Protein AF-A0A9D7W5I7-F1 (afdb_monomer)

Mean predicted aligned error: 5.06 Å

Foldseek 3Di:
DFKDWDFFPDPQRHGQWIWGHDPPGIDIDGDPDDDDGPDPDPGDD

pLDDT: mean 86.05, std 8.85, range [53.75, 94.12]

Radius of gyration: 12.65 Å; Cα contacts (8 Å, |Δi|>4): 59; chains: 1; bounding box: 34×18×28 Å

Sequence (45 aa):
DDMTIWVSADENKVPIRVKADI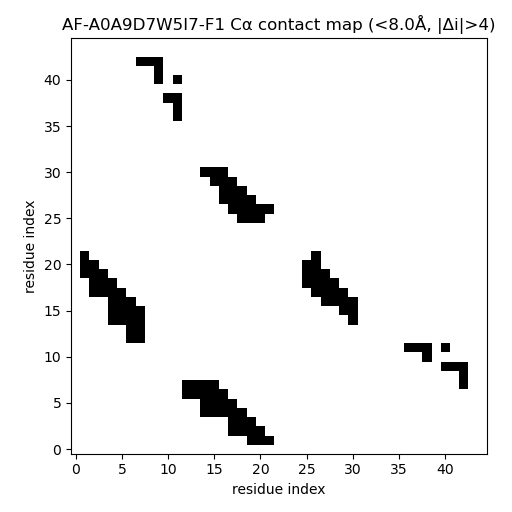YIGSVKVDITDMSGLKNPFSSKL

Structure (mmCIF, N/CA/C/O backbone):
data_AF-A0A9D7W5I7-F1
#
_entry.id   AF-A0A9D7W5I7-F1
#
loop_
_atom_site.group_PDB
_atom_site.id
_atom_site.type_symbol
_atom_site.label_atom_id
_atom_site.label_alt_id
_atom_site.label_comp_id
_atom_site.label_asym_id
_atom_site.label_entity_id
_atom_site.label_seq_id
_atom_site.pdbx_PDB_ins_code
_atom_site.Cartn_x
_atom_site.Cartn_y
_atom_site.Cartn_z
_atom_site.occupancy
_atom_site.B_iso_or_equiv
_atom_site.auth_seq_id
_atom_site.auth_comp_id
_atom_site.auth_asym_id
_atom_site.auth_atom_id
_atom_site.pdbx_PDB_model_num
ATOM 1 N N . ASP A 1 1 ? 4.185 -6.832 -14.682 1.00 59.59 1 ASP A N 1
ATOM 2 C CA . ASP A 1 1 ? 3.894 -7.264 -13.302 1.00 59.59 1 ASP A CA 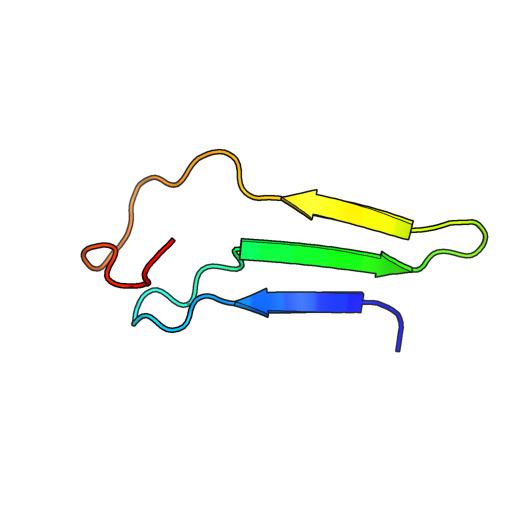1
ATOM 3 C C . ASP A 1 1 ? 4.426 -6.184 -12.355 1.00 59.59 1 ASP A C 1
ATOM 5 O O . ASP A 1 1 ? 5.303 -6.427 -11.546 1.00 59.59 1 ASP A O 1
ATOM 9 N N . ASP A 1 2 ? 3.966 -4.939 -12.535 1.00 78.19 2 ASP A N 1
ATOM 10 C CA . ASP A 1 2 ? 4.724 -3.737 -12.119 1.00 78.19 2 ASP A CA 1
ATOM 11 C C . ASP A 1 2 ? 3.934 -2.836 -11.159 1.00 78.19 2 ASP A C 1
ATOM 13 O O . ASP A 1 2 ? 4.305 -1.693 -10.900 1.00 78.19 2 ASP A O 1
ATOM 17 N N . MET A 1 3 ? 2.805 -3.325 -10.641 1.00 88.31 3 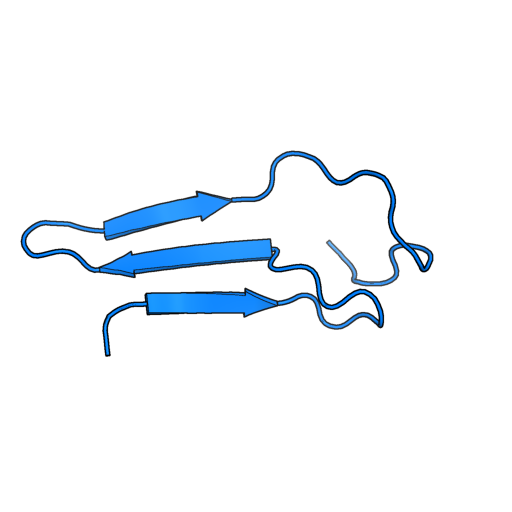MET A N 1
ATOM 18 C CA . MET A 1 3 ? 1.963 -2.573 -9.719 1.00 88.31 3 MET A CA 1
ATOM 19 C C . MET A 1 3 ? 1.429 -3.478 -8.614 1.00 88.31 3 MET A C 1
ATOM 21 O O . MET A 1 3 ? 0.849 -4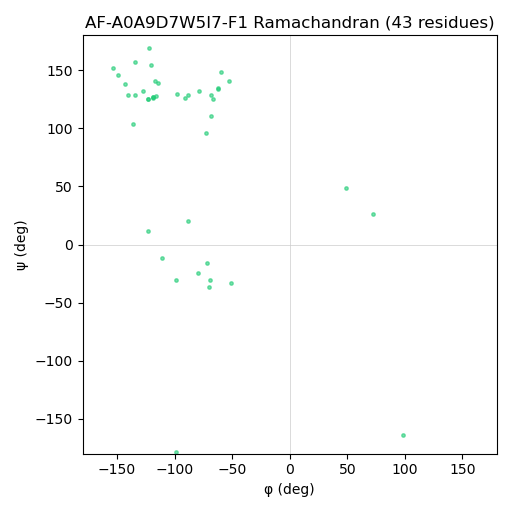.529 -8.870 1.00 88.31 3 MET A O 1
ATOM 25 N N . THR A 1 4 ? 1.608 -3.046 -7.371 1.00 92.31 4 THR A N 1
ATOM 26 C CA . THR A 1 4 ? 1.078 -3.689 -6.171 1.00 92.31 4 THR A CA 1
ATOM 27 C C . THR A 1 4 ? 0.097 -2.745 -5.493 1.00 92.31 4 THR A C 1
ATOM 29 O O . THR A 1 4 ? 0.420 -1.588 -5.216 1.00 92.31 4 THR A O 1
ATOM 32 N N . ILE A 1 5 ? -1.104 -3.245 -5.216 1.00 92.56 5 ILE A N 1
ATOM 33 C CA . ILE A 1 5 ? -2.161 -2.509 -4.525 1.00 92.56 5 ILE A CA 1
ATOM 34 C C . ILE A 1 5 ? -2.469 -3.256 -3.235 1.00 92.56 5 ILE A C 1
ATOM 36 O O . ILE A 1 5 ? -2.768 -4.449 -3.254 1.00 92.56 5 ILE A O 1
ATOM 40 N N . TRP A 1 6 ? -2.409 -2.546 -2.116 1.00 91.19 6 TRP A N 1
ATOM 41 C CA . TRP A 1 6 ? -2.843 -3.060 -0.827 1.00 91.19 6 TRP A CA 1
ATOM 42 C C . TRP A 1 6 ? -4.252 -2.561 -0.569 1.00 91.19 6 TRP A C 1
ATOM 44 O O . TRP A 1 6 ? -4.524 -1.367 -0.676 1.00 91.19 6 TRP A O 1
ATOM 54 N N . VAL A 1 7 ? -5.138 -3.484 -0.223 1.00 90.69 7 VAL A N 1
ATOM 55 C CA . VAL A 1 7 ? -6.552 -3.216 0.030 1.00 90.69 7 VAL A CA 1
ATOM 56 C C . VAL A 1 7 ? -6.861 -3.559 1.481 1.00 90.69 7 VAL A C 1
ATOM 58 O O . VAL A 1 7 ? -6.334 -4.540 2.010 1.00 90.69 7 VAL A O 1
ATOM 61 N N . SER A 1 8 ? -7.695 -2.749 2.131 1.00 89.31 8 SER A N 1
ATOM 62 C CA . SER A 1 8 ? -8.132 -2.978 3.504 1.00 89.31 8 SER A CA 1
ATOM 63 C C . SER A 1 8 ? -8.858 -4.320 3.650 1.00 89.31 8 SER A C 1
ATOM 65 O O . SER A 1 8 ? -9.538 -4.816 2.744 1.00 89.31 8 SER A O 1
ATOM 67 N N . ALA A 1 9 ? -8.727 -4.918 4.832 1.00 88.31 9 ALA A N 1
ATOM 68 C CA . ALA A 1 9 ? -9.360 -6.190 5.170 1.00 88.31 9 ALA A CA 1
ATOM 69 C C . ALA A 1 9 ? -10.775 -6.018 5.760 1.00 88.31 9 ALA A C 1
ATOM 71 O O . ALA A 1 9 ? -11.291 -6.938 6.386 1.00 88.31 9 ALA A O 1
ATOM 72 N N . ASP A 1 10 ? -11.418 -4.873 5.537 1.00 87.38 10 ASP A N 1
ATOM 73 C CA . ASP A 1 10 ? -12.802 -4.601 5.937 1.00 87.38 10 ASP A CA 1
ATOM 74 C C . ASP A 1 10 ? -13.777 -4.795 4.765 1.00 87.38 10 ASP A C 1
ATOM 76 O O . ASP A 1 10 ? -13.398 -5.199 3.660 1.00 87.38 10 ASP A O 1
ATOM 80 N N . GLU A 1 11 ? -15.058 -4.543 5.023 1.00 87.75 11 GLU A N 1
ATOM 81 C CA . GLU A 1 11 ? -16.118 -4.586 4.013 1.00 87.75 11 GLU A CA 1
ATOM 82 C C . GLU A 1 11 ? -16.062 -3.412 3.027 1.00 87.75 11 GLU A C 1
ATOM 84 O O . GLU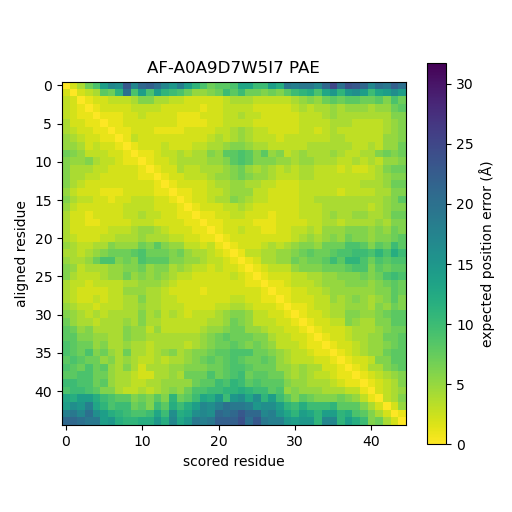 A 1 11 ? -16.686 -3.481 1.971 1.00 87.75 11 GLU A O 1
ATOM 89 N N . ASN A 1 12 ? -15.328 -2.338 3.344 1.00 88.62 12 ASN A N 1
ATOM 90 C CA . ASN A 1 12 ? -15.182 -1.196 2.442 1.00 88.62 12 ASN A CA 1
ATOM 91 C C . ASN A 1 12 ? -14.155 -1.463 1.334 1.00 88.62 12 ASN A C 1
ATOM 93 O O . ASN A 1 12 ? -14.260 -0.847 0.276 1.00 88.62 12 ASN A O 1
ATOM 97 N N . LYS A 1 13 ? -13.190 -2.373 1.556 1.00 88.56 13 LYS A N 1
ATOM 98 C CA . LYS A 1 13 ? -12.151 -2.752 0.576 1.00 88.56 13 LYS A CA 1
ATOM 99 C C . LYS A 1 13 ? -11.462 -1.531 -0.040 1.00 88.56 13 LYS A C 1
ATOM 101 O O . LYS A 1 13 ? -11.304 -1.419 -1.255 1.00 88.56 13 LYS A O 1
ATOM 106 N N . VAL A 1 14 ? -11.048 -0.605 0.814 1.00 89.31 14 VAL A N 1
ATOM 107 C CA . VAL A 1 14 ? -10.398 0.639 0.411 1.00 89.31 14 VAL A CA 1
ATOM 108 C C . VAL A 1 14 ? -8.928 0.365 0.070 1.00 89.31 14 VAL A C 1
ATOM 110 O O . VAL A 1 14 ? -8.239 -0.298 0.848 1.00 89.31 14 VAL A O 1
ATOM 113 N N . PRO A 1 15 ? -8.411 0.854 -1.068 1.00 89.62 15 PRO A N 1
ATOM 114 C CA . PRO A 1 15 ? -7.008 0.688 -1.438 1.00 89.62 15 PRO A CA 1
ATOM 115 C C . PRO A 1 15 ? -6.099 1.580 -0.582 1.00 89.62 15 PRO A C 1
ATOM 117 O O . PRO A 1 15 ? -5.900 2.746 -0.889 1.00 89.62 15 PRO A O 1
ATOM 120 N N . ILE A 1 16 ? -5.528 1.032 0.487 1.00 90.56 16 ILE A N 1
ATOM 121 C CA . ILE A 1 16 ? -4.716 1.763 1.473 1.00 90.56 16 ILE A CA 1
ATOM 122 C C . ILE A 1 16 ? -3.359 2.237 0.939 1.00 90.56 16 ILE A C 1
ATOM 124 O O . ILE A 1 16 ? -2.848 3.264 1.384 1.00 90.56 16 ILE A O 1
ATOM 128 N N . ARG A 1 17 ? -2.769 1.498 -0.007 1.00 92.31 17 ARG A N 1
ATOM 129 C CA . ARG A 1 17 ? -1.473 1.828 -0.608 1.00 92.31 17 ARG A CA 1
ATOM 130 C C . ARG A 1 17 ? -1.418 1.350 -2.048 1.00 92.31 17 ARG A C 1
ATOM 132 O O . ARG A 1 17 ? -1.923 0.276 -2.375 1.00 92.31 17 ARG A O 1
ATOM 139 N N . VAL A 1 18 ? -0.722 2.113 -2.881 1.00 93.19 18 VAL A N 1
ATOM 140 C CA . VAL A 1 18 ? -0.358 1.718 -4.243 1.00 93.19 18 VAL A CA 1
ATOM 141 C C . VAL A 1 18 ? 1.142 1.897 -4.431 1.00 93.19 18 VAL A C 1
ATOM 143 O O . VAL A 1 18 ? 1.706 2.937 -4.086 1.00 93.19 18 VAL A O 1
ATOM 146 N N . LYS A 1 19 ? 1.798 0.879 -4.984 1.00 94.12 19 LYS A N 1
ATOM 147 C CA . LYS A 1 19 ? 3.193 0.930 -5.418 1.00 94.12 19 LYS A CA 1
ATOM 148 C C . LYS A 1 19 ? 3.248 0.556 -6.885 1.00 94.12 19 LYS A C 1
ATOM 150 O O . LYS A 1 19 ? 2.775 -0.512 -7.251 1.00 94.12 19 LYS A O 1
ATOM 155 N N . ALA A 1 20 ? 3.839 1.418 -7.694 1.00 93.94 20 ALA A N 1
ATOM 156 C CA . ALA A 1 20 ? 4.135 1.129 -9.086 1.00 93.94 20 ALA A CA 1
ATOM 157 C C . ALA A 1 20 ? 5.644 1.202 -9.294 1.00 93.94 20 ALA A C 1
ATOM 159 O O . ALA A 1 20 ? 6.277 2.195 -8.923 1.00 93.94 20 ALA A O 1
ATOM 160 N N . ASP A 1 21 ? 6.212 0.148 -9.858 1.00 91.75 21 ASP A N 1
ATOM 161 C CA . ASP A 1 21 ? 7.610 0.110 -10.253 1.00 91.75 21 ASP A CA 1
ATOM 162 C C . ASP A 1 21 ? 7.719 0.655 -11.685 1.00 91.75 21 ASP A C 1
ATOM 164 O O . ASP A 1 21 ? 6.949 0.296 -12.575 1.00 91.75 21 ASP A O 1
ATOM 168 N N . ILE A 1 22 ? 8.623 1.614 -11.884 1.00 89.44 22 ILE A N 1
ATOM 169 C CA . ILE A 1 22 ? 8.851 2.275 -13.174 1.00 89.44 22 ILE A CA 1
ATOM 170 C C . ILE A 1 22 ? 10.310 2.084 -13.586 1.00 89.44 22 ILE A C 1
ATOM 172 O O . ILE A 1 22 ? 11.136 1.647 -12.790 1.00 89.44 22 ILE A O 1
ATOM 176 N N . TYR A 1 23 ? 10.643 2.432 -14.831 1.00 86.38 23 TYR A 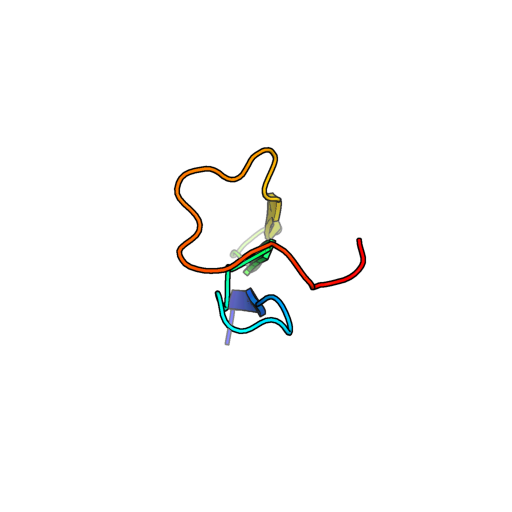N 1
ATOM 177 C CA . TYR A 1 23 ? 11.947 2.125 -15.435 1.00 86.38 23 TYR A CA 1
ATOM 178 C C . TYR A 1 23 ? 13.154 2.551 -14.577 1.00 86.38 23 TYR A C 1
ATOM 180 O O . TYR A 1 23 ? 14.179 1.874 -14.570 1.00 86.38 23 TYR A O 1
ATOM 188 N N . ILE A 1 24 ? 13.027 3.652 -13.824 1.00 86.94 24 ILE A N 1
ATOM 189 C CA . ILE A 1 24 ? 13.988 4.051 -12.792 1.00 86.94 24 ILE A CA 1
ATOM 190 C C . ILE A 1 24 ? 13.215 4.499 -11.550 1.00 86.94 24 ILE A C 1
ATOM 192 O O . ILE A 1 24 ? 12.675 5.604 -11.498 1.00 86.94 24 ILE A O 1
ATOM 196 N N . GLY A 1 25 ? 13.188 3.634 -10.537 1.00 87.50 25 GLY A N 1
ATOM 197 C CA . GLY A 1 25 ? 12.586 3.910 -9.234 1.00 87.50 25 GLY A CA 1
ATOM 198 C C . GLY A 1 25 ? 11.174 3.349 -9.068 1.00 87.50 25 GLY A C 1
ATOM 199 O O . GLY A 1 25 ? 10.731 2.472 -9.803 1.00 87.50 25 GLY A O 1
ATOM 200 N N . SER A 1 26 ? 10.470 3.846 -8.052 1.00 92.31 26 SER A N 1
ATOM 201 C CA . SER A 1 26 ? 9.116 3.398 -7.719 1.00 92.31 26 SER A CA 1
ATOM 202 C C . SER A 1 26 ? 8.266 4.569 -7.248 1.00 92.31 26 SER A C 1
ATOM 204 O O . SER A 1 26 ? 8.727 5.363 -6.425 1.00 92.31 26 SER A O 1
ATOM 206 N N . VAL A 1 27 ? 7.015 4.625 -7.689 1.00 91.88 27 VAL A N 1
ATOM 207 C CA . VAL A 1 27 ? 6.008 5.549 -7.164 1.00 91.88 27 VAL A CA 1
ATOM 208 C C . VAL A 1 27 ? 5.276 4.854 -6.021 1.00 91.88 27 VAL A C 1
ATOM 210 O O . VAL A 1 27 ? 4.767 3.748 -6.195 1.00 91.88 27 VAL A O 1
ATOM 213 N N . LYS A 1 28 ? 5.235 5.492 -4.848 1.00 92.44 28 LYS A N 1
ATOM 214 C CA . LYS A 1 28 ? 4.491 5.020 -3.672 1.00 92.44 28 LYS A CA 1
ATOM 215 C C . LYS A 1 28 ? 3.439 6.057 -3.315 1.00 92.44 28 LYS A C 1
ATOM 217 O O . LYS A 1 28 ? 3.771 7.228 -3.154 1.00 92.44 28 LYS A O 1
ATOM 222 N N . VAL A 1 29 ? 2.195 5.616 -3.198 1.00 92.38 29 VAL A N 1
ATOM 223 C CA . VAL A 1 29 ? 1.058 6.455 -2.824 1.00 92.38 29 VAL A CA 1
ATOM 224 C C . VAL A 1 29 ? 0.409 5.849 -1.591 1.00 92.38 29 VAL A C 1
ATOM 226 O O . VAL A 1 29 ? 0.048 4.671 -1.598 1.00 92.38 29 VAL A O 1
ATOM 229 N N . ASP A 1 30 ? 0.280 6.669 -0.554 1.00 91.19 30 ASP A N 1
ATOM 230 C CA . ASP A 1 30 ? -0.335 6.333 0.725 1.00 91.19 30 ASP A CA 1
ATOM 231 C C . ASP A 1 30 ? -1.602 7.157 0.920 1.00 91.19 30 ASP A C 1
ATOM 233 O O . ASP A 1 30 ? -1.621 8.350 0.608 1.00 91.19 30 ASP A O 1
ATOM 237 N N . ILE A 1 31 ? -2.657 6.530 1.441 1.00 86.69 31 ILE A N 1
ATOM 238 C CA . ILE A 1 31 ? -3.862 7.266 1.819 1.00 86.69 31 ILE A CA 1
ATOM 239 C C . ILE A 1 31 ? -3.565 8.160 3.027 1.00 86.69 31 ILE A C 1
ATOM 241 O O . ILE A 1 31 ? -3.085 7.691 4.056 1.00 86.69 31 ILE A O 1
ATOM 245 N N . THR A 1 32 ? -3.909 9.443 2.907 1.00 87.75 32 THR A N 1
ATOM 246 C CA . THR A 1 32 ? -3.785 10.430 3.990 1.00 87.75 32 THR A CA 1
ATOM 247 C C . THR A 1 32 ? -5.097 10.690 4.723 1.00 87.75 32 THR A C 1
ATOM 249 O O . THR A 1 32 ? -5.064 11.016 5.903 1.00 87.75 32 THR A O 1
ATOM 252 N N . ASP A 1 33 ? -6.237 10.564 4.040 1.00 85.75 33 ASP A N 1
ATOM 253 C CA . ASP A 1 33 ? -7.567 10.745 4.628 1.00 85.75 33 ASP A CA 1
ATOM 254 C C . ASP A 1 33 ? -8.628 9.942 3.856 1.00 85.75 33 ASP A C 1
ATOM 256 O O . ASP A 1 33 ? -8.471 9.682 2.660 1.00 85.75 33 ASP A O 1
ATOM 260 N N . MET A 1 34 ? -9.703 9.537 4.538 1.00 83.19 34 MET A N 1
ATOM 261 C CA . MET A 1 34 ? -10.816 8.778 3.954 1.00 83.19 34 MET A CA 1
ATOM 262 C C . MET A 1 34 ? -12.152 9.373 4.397 1.00 83.19 34 MET A C 1
ATOM 264 O O . MET A 1 34 ? -12.422 9.503 5.587 1.00 83.19 34 MET A O 1
ATOM 268 N N . SER A 1 35 ? -13.035 9.657 3.441 1.00 88.12 35 SER A N 1
ATOM 269 C CA . SER A 1 35 ? -14.382 10.168 3.712 1.00 88.12 35 SER A CA 1
ATOM 270 C C . SER A 1 35 ? -15.440 9.431 2.886 1.00 88.12 35 SER A C 1
ATOM 272 O O . SER A 1 35 ? -15.134 8.818 1.865 1.00 88.12 35 SER A O 1
ATOM 274 N N . GLY A 1 36 ? -16.694 9.449 3.356 1.00 88.31 36 GLY A N 1
ATOM 275 C CA . GLY A 1 36 ? -17.822 8.829 2.645 1.00 88.31 36 GLY A CA 1
ATOM 276 C C . GLY A 1 36 ? -17.842 7.294 2.665 1.00 88.31 36 GLY A C 1
ATOM 277 O O . GLY A 1 36 ? -18.384 6.678 1.749 1.00 88.31 36 GLY A O 1
ATOM 278 N N . LEU A 1 37 ? -17.249 6.667 3.686 1.00 86.81 37 LEU A N 1
ATOM 279 C CA . LEU A 1 37 ? -17.223 5.209 3.828 1.00 86.81 37 LEU A CA 1
ATOM 280 C C . LEU A 1 37 ? -18.642 4.644 3.983 1.00 86.81 37 LEU A C 1
ATOM 282 O O . LEU A 1 37 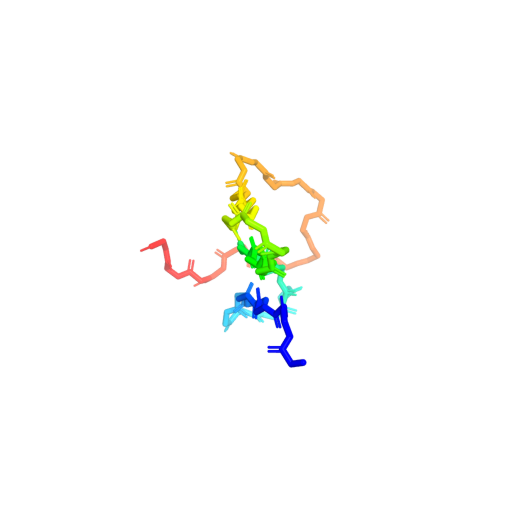? -19.444 5.148 4.769 1.00 86.81 37 LEU A O 1
ATOM 286 N N . LYS A 1 38 ? -18.934 3.568 3.244 1.00 85.62 38 LYS A N 1
ATOM 287 C CA . LYS A 1 38 ? -20.243 2.902 3.271 1.00 85.62 38 LYS A CA 1
ATOM 288 C C . LYS A 1 38 ? -20.485 2.167 4.592 1.00 85.62 38 LYS A C 1
ATOM 290 O O . LYS A 1 38 ? -21.611 2.149 5.078 1.00 85.62 38 LYS A O 1
ATOM 295 N N . ASN A 1 39 ? -19.432 1.582 5.158 1.00 86.12 39 ASN A N 1
ATOM 296 C CA . ASN A 1 39 ? -19.448 0.874 6.433 1.00 86.12 39 ASN A CA 1
ATOM 297 C C . ASN A 1 39 ? -18.466 1.536 7.416 1.00 86.12 39 ASN A C 1
ATOM 299 O O . ASN A 1 39 ? -17.477 2.131 6.973 1.00 86.12 39 ASN A O 1
ATOM 303 N N . PRO A 1 40 ? -18.673 1.411 8.739 1.00 82.94 40 PRO A N 1
ATOM 304 C CA . PRO A 1 40 ? -17.698 1.861 9.728 1.00 82.94 40 PRO A CA 1
ATOM 305 C C . PRO A 1 40 ? -16.311 1.268 9.461 1.00 82.94 40 PRO A C 1
ATOM 307 O O . PRO A 1 40 ? -16.186 0.101 9.084 1.00 82.94 40 PRO A O 1
ATOM 310 N N . PHE A 1 41 ? -15.261 2.064 9.653 1.00 80.75 41 PHE A N 1
ATOM 311 C CA . PHE A 1 41 ? -13.896 1.580 9.486 1.00 80.75 41 PHE A CA 1
ATOM 312 C C . PHE A 1 41 ? -13.571 0.572 10.595 1.00 80.75 41 PHE A C 1
ATOM 314 O O . PHE A 1 41 ? -13.499 0.937 11.768 1.00 80.75 41 PHE A O 1
ATOM 321 N N . SER A 1 42 ? -13.428 -0.703 10.228 1.00 79.38 42 SER A N 1
ATOM 322 C CA . SER A 1 42 ? -13.164 -1.793 11.178 1.00 79.38 42 SER A CA 1
ATOM 323 C C . SER A 1 42 ? -11.766 -2.391 11.044 1.00 79.38 42 SER A C 1
ATOM 325 O O . SER A 1 42 ? -11.360 -3.182 11.897 1.00 79.38 42 SER A O 1
ATOM 327 N N . SER A 1 43 ? -11.032 -2.062 9.976 1.00 67.88 43 SER A N 1
ATOM 328 C CA . SER A 1 43 ? -9.644 -2.493 9.825 1.00 67.88 43 SER A CA 1
ATOM 329 C C . SER A 1 43 ? -8.807 -1.809 10.906 1.00 67.88 43 SER A C 1
ATOM 331 O O . SER A 1 43 ? -8.846 -0.589 11.038 1.00 67.88 43 SER A O 1
ATOM 333 N N . LYS A 1 44 ? -8.064 -2.574 11.712 1.00 61.03 44 LYS A N 1
ATOM 334 C CA . LYS A 1 44 ? -7.087 -1.978 12.635 1.00 61.03 44 LYS A CA 1
ATOM 335 C C . LYS A 1 44 ? -6.027 -1.232 11.816 1.00 61.03 44 LYS A C 1
ATOM 337 O O . LYS A 1 44 ? -5.550 -1.786 10.825 1.00 61.03 44 LYS A O 1
ATOM 342 N N . LEU A 1 45 ? -5.711 -0.003 12.234 1.00 53.75 45 LEU A N 1
ATOM 343 C CA . LEU A 1 45 ? -4.528 0.736 11.778 1.00 53.75 45 LEU A CA 1
ATOM 344 C C . LEU A 1 45 ? -3.251 -0.051 12.091 1.00 53.75 45 LEU A C 1
ATOM 346 O O . LEU A 1 45 ? -3.202 -0.664 13.186 1.00 53.75 45 LEU A O 1
#

Solvent-accessible surface area (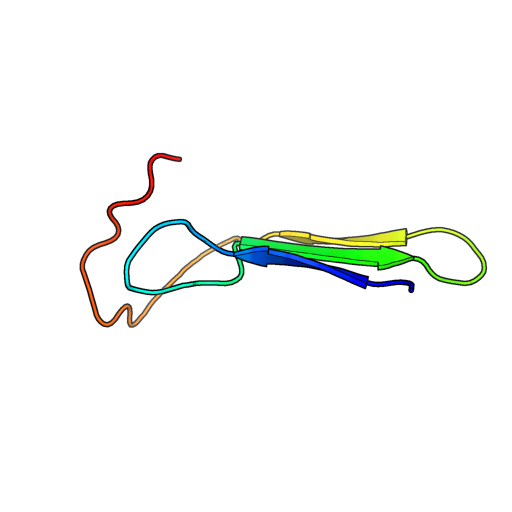backbone atoms only — not comparable to full-atom values): 3079 Å² total; per-residue (Å²): 143,47,68,50,74,43,60,45,88,41,94,69,55,47,70,51,32,40,38,36,60,51,102,82,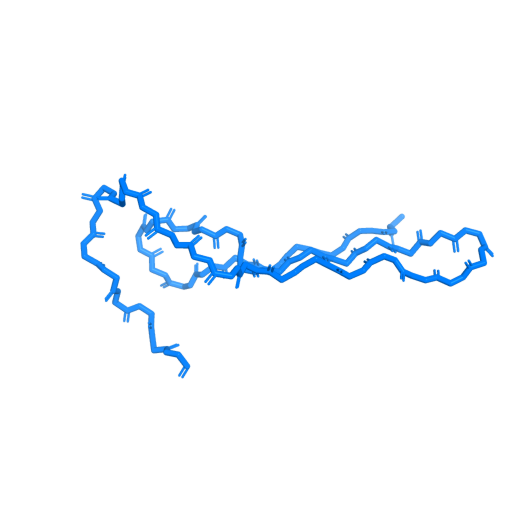61,67,53,77,47,71,70,87,81,86,78,88,68,90,54,83,90,71,57,81,130

Secondary structure (DSSP, 8-state):
--EEEEE-SSTT--EEEEEEE-SSSEEEEE-------SS---S--

Nearest PDB structures (foldseek):
  3itw-assembly1_B-2  TM=4.340E-01  e=3.190E+00  Micromonospora sp. ML1